Protein AF-A0A1B6K1M3-F1 (afdb_monomer)

Radius of gyration: 23.07 Å; Cα contacts (8 Å, |Δi|>4): 160; chains: 1; bounding box: 42×31×94 Å

Nearest PDB structures (foldseek):
  9had-assembly1_A  TM=2.754E-01  e=2.587E+00  Dermatophagoides farinae

Structure (mmCIF, N/CA/C/O backbone):
data_AF-A0A1B6K1M3-F1
#
_entry.id   AF-A0A1B6K1M3-F1
#
loop_
_atom_site.group_PDB
_atom_site.id
_atom_site.type_symbol
_atom_site.label_atom_id
_atom_site.label_alt_id
_atom_site.label_comp_id
_atom_site.label_asym_id
_atom_site.label_entity_id
_atom_site.label_seq_id
_atom_site.pdbx_PDB_ins_code
_atom_site.Cartn_x
_atom_site.Cartn_y
_atom_site.Cartn_z
_atom_site.occupancy
_atom_site.B_iso_or_equiv
_atom_site.auth_seq_id
_atom_site.auth_comp_id
_atom_site.auth_asym_id
_atom_site.auth_atom_id
_atom_site.pdbx_PDB_model_num
ATOM 1 N N . ASP A 1 1 ? 0.162 -11.089 -71.865 1.00 43.72 1 ASP A N 1
ATOM 2 C CA . ASP A 1 1 ? 1.493 -11.119 -71.232 1.00 43.72 1 ASP A CA 1
ATOM 3 C C . ASP A 1 1 ? 1.581 -10.020 -70.197 1.00 43.72 1 ASP A C 1
ATOM 5 O O . ASP A 1 1 ? 2.018 -8.912 -70.466 1.00 43.72 1 ASP A O 1
ATOM 9 N N . GLU A 1 2 ? 1.024 -10.328 -69.032 1.00 49.88 2 GLU A N 1
ATOM 10 C CA . GLU A 1 2 ? 0.742 -9.416 -67.928 1.00 49.88 2 GLU A CA 1
ATOM 11 C C . GLU A 1 2 ? 1.492 -9.951 -66.705 1.00 49.88 2 GLU A C 1
ATOM 13 O O . GLU A 1 2 ? 0.966 -10.761 -65.956 1.00 49.88 2 GLU A O 1
ATOM 18 N N . PHE A 1 3 ? 2.774 -9.602 -66.584 1.00 52.62 3 PHE A N 1
ATOM 19 C CA . PHE A 1 3 ? 3.608 -9.848 -65.397 1.00 52.62 3 PHE A CA 1
ATOM 20 C C . PHE A 1 3 ? 4.807 -8.883 -65.445 1.00 52.62 3 PHE A C 1
ATOM 22 O O . PHE A 1 3 ? 5.943 -9.281 -65.690 1.00 52.62 3 PHE A O 1
ATOM 29 N N . GLY A 1 4 ? 4.527 -7.580 -65.320 1.00 56.00 4 GLY A N 1
ATOM 30 C CA . GLY A 1 4 ? 5.507 -6.515 -65.580 1.00 56.00 4 GLY A CA 1
ATOM 31 C C . GLY A 1 4 ? 5.665 -5.429 -64.514 1.00 56.00 4 GLY A C 1
ATOM 32 O O . GLY A 1 4 ? 6.568 -4.618 -64.660 1.00 56.00 4 GLY A O 1
ATOM 33 N N . GLU A 1 5 ? 4.864 -5.399 -63.444 1.00 53.44 5 GLU A N 1
ATOM 34 C CA . GLU A 1 5 ? 4.965 -4.377 -62.384 1.00 53.44 5 GLU A CA 1
ATOM 35 C C . GLU A 1 5 ? 4.565 -4.970 -61.020 1.00 53.44 5 GLU A C 1
ATOM 37 O O . GLU A 1 5 ? 3.409 -4.913 -60.618 1.00 53.44 5 GLU A O 1
ATOM 42 N N . PHE A 1 6 ? 5.506 -5.592 -60.300 1.00 50.41 6 PHE A N 1
ATOM 43 C CA . PHE A 1 6 ? 5.259 -6.083 -58.927 1.00 50.41 6 PHE A CA 1
ATOM 44 C C . PHE A 1 6 ? 6.351 -5.690 -57.910 1.00 50.41 6 PHE A C 1
ATOM 46 O O . PHE A 1 6 ? 6.257 -6.029 -56.737 1.00 50.41 6 PHE A O 1
ATOM 53 N N . PHE A 1 7 ? 7.369 -4.917 -58.307 1.00 46.06 7 PHE A N 1
ATOM 54 C CA . PHE A 1 7 ? 8.430 -4.454 -57.393 1.00 46.06 7 PHE A CA 1
ATOM 55 C C . PHE A 1 7 ? 8.579 -2.929 -57.376 1.00 46.06 7 PHE A C 1
ATOM 57 O O . PHE A 1 7 ? 9.681 -2.398 -57.469 1.00 46.06 7 PHE A O 1
ATOM 64 N N . GLY A 1 8 ? 7.455 -2.226 -57.249 1.00 51.03 8 GLY A N 1
ATOM 65 C CA . GLY A 1 8 ? 7.406 -0.771 -57.101 1.00 51.03 8 GLY A CA 1
ATOM 66 C C . GLY A 1 8 ? 6.546 -0.334 -55.919 1.00 51.03 8 GLY A C 1
ATOM 67 O O . GLY A 1 8 ? 5.708 0.541 -56.082 1.00 51.03 8 GLY A O 1
ATOM 68 N N . ALA A 1 9 ? 6.691 -0.966 -54.751 1.00 44.47 9 ALA A N 1
ATOM 69 C CA . ALA A 1 9 ? 6.146 -0.415 -53.513 1.00 44.47 9 ALA A CA 1
ATOM 70 C C . ALA A 1 9 ? 7.250 0.395 -52.826 1.00 44.47 9 ALA A C 1
ATOM 72 O O . ALA A 1 9 ? 8.249 -0.165 -52.370 1.00 44.47 9 ALA A O 1
ATOM 73 N N . GLU A 1 10 ? 7.083 1.716 -52.804 1.00 48.00 10 GLU A N 1
ATOM 74 C CA . GLU A 1 10 ? 7.902 2.631 -52.015 1.00 48.00 10 GLU A CA 1
ATOM 75 C C . GLU A 1 10 ? 7.916 2.163 -50.554 1.00 48.00 10 GLU A C 1
ATOM 77 O O . GLU A 1 10 ? 6.872 1.907 -49.950 1.00 48.00 10 GLU A O 1
ATOM 82 N N . LEU A 1 11 ? 9.120 2.018 -49.995 1.00 47.91 11 LEU A N 1
ATOM 83 C CA . LEU A 1 11 ? 9.314 1.797 -48.566 1.00 47.91 11 LEU A CA 1
ATOM 84 C C . LEU A 1 11 ? 8.568 2.909 -47.816 1.00 47.91 11 LEU A C 1
ATOM 86 O O . LEU A 1 11 ? 8.817 4.080 -48.118 1.00 47.91 11 LEU A O 1
ATOM 90 N N . PRO A 1 12 ? 7.677 2.594 -46.855 1.00 41.88 12 PRO A N 1
ATOM 91 C CA . PRO A 1 12 ? 7.064 3.633 -46.052 1.00 41.88 12 PRO A CA 1
ATOM 92 C C . PRO A 1 12 ? 8.187 4.398 -45.363 1.00 41.88 12 PRO A C 1
ATOM 94 O O . PRO A 1 12 ? 9.010 3.827 -44.642 1.00 41.88 12 PRO A O 1
ATOM 97 N N . ASN A 1 13 ? 8.240 5.686 -45.686 1.00 40.50 13 ASN A N 1
ATOM 98 C CA . ASN A 1 13 ? 9.215 6.627 -45.189 1.00 40.50 13 ASN A CA 1
ATOM 99 C C . ASN A 1 13 ? 9.265 6.498 -43.664 1.00 40.50 13 ASN A C 1
ATOM 101 O O . ASN A 1 13 ? 8.239 6.582 -42.987 1.00 40.50 13 ASN A O 1
ATOM 105 N N . SER A 1 14 ? 10.466 6.243 -43.151 1.00 48.25 14 SER A N 1
ATOM 106 C CA . SER A 1 14 ? 10.787 6.200 -41.731 1.00 48.25 14 SER A CA 1
ATOM 107 C C . SER A 1 14 ? 10.665 7.609 -41.149 1.00 48.25 14 SER A C 1
ATOM 109 O O . SER A 1 14 ? 11.657 8.235 -40.777 1.00 48.25 14 SER A O 1
ATOM 111 N N . GLU A 1 15 ? 9.446 8.119 -41.042 1.00 38.25 15 GLU A N 1
ATOM 112 C CA . GLU A 1 15 ? 9.145 9.190 -40.111 1.00 38.25 15 GLU A CA 1
ATOM 113 C C . GLU A 1 15 ? 8.975 8.539 -38.740 1.00 38.25 15 GLU A C 1
ATOM 115 O O . GLU A 1 15 ? 7.880 8.190 -38.303 1.00 38.25 15 GLU A O 1
ATOM 120 N N . ASN A 1 16 ? 10.113 8.370 -38.058 1.00 45.78 16 ASN A N 1
ATOM 121 C CA . ASN A 1 16 ? 10.172 8.372 -36.602 1.00 45.78 16 ASN A CA 1
ATOM 122 C C . ASN A 1 16 ? 9.594 9.710 -36.121 1.00 45.78 16 ASN A C 1
ATOM 124 O O . ASN A 1 16 ? 10.323 10.628 -35.750 1.00 45.78 16 ASN A O 1
ATOM 128 N N . GLN A 1 17 ? 8.272 9.842 -36.144 1.00 37.91 17 GLN A N 1
ATOM 129 C CA . GLN A 1 17 ? 7.616 10.704 -35.189 1.00 37.91 17 GLN A CA 1
ATOM 130 C C . GLN A 1 17 ? 7.754 9.977 -33.854 1.00 37.91 17 GLN A C 1
ATOM 132 O O . GLN A 1 17 ? 7.211 8.874 -33.725 1.00 37.91 17 GLN A O 1
ATOM 137 N N . PRO A 1 18 ? 8.477 10.533 -32.861 1.00 38.16 18 PRO A N 1
ATOM 138 C CA . PRO A 1 18 ? 8.271 10.078 -31.504 1.00 38.16 18 PRO A CA 1
ATOM 139 C C . PRO A 1 18 ? 6.776 10.249 -31.273 1.00 38.16 18 PRO A C 1
ATOM 141 O O . PRO A 1 18 ? 6.245 11.365 -31.343 1.00 38.16 18 PRO A O 1
ATOM 144 N N . ARG A 1 19 ? 6.073 9.125 -31.096 1.00 40.56 19 ARG A N 1
ATOM 145 C CA . ARG A 1 19 ? 4.738 9.164 -30.517 1.00 40.56 19 ARG A CA 1
ATOM 146 C C . ARG A 1 19 ? 4.901 10.071 -29.307 1.00 40.56 19 ARG A C 1
ATOM 148 O O . ARG A 1 19 ? 5.828 9.879 -28.524 1.00 40.56 19 ARG A O 1
ATOM 155 N N . LYS A 1 20 ? 4.087 11.123 -29.215 1.00 38.44 20 LYS A N 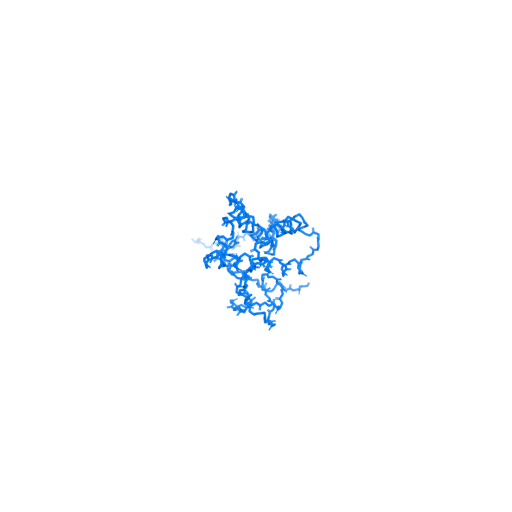1
ATOM 156 C CA . LYS A 1 20 ? 3.920 11.830 -27.951 1.00 38.44 20 LYS A CA 1
ATOM 157 C C . LYS A 1 20 ? 3.330 10.794 -27.010 1.00 38.44 20 LYS A C 1
ATOM 159 O O . LYS A 1 20 ? 2.109 10.677 -26.910 1.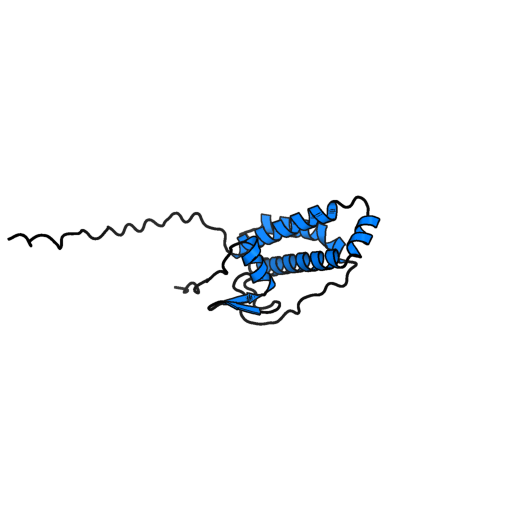00 38.44 20 LYS A O 1
ATOM 164 N N . ASP A 1 21 ? 4.208 9.989 -26.422 1.00 42.09 21 ASP A N 1
ATOM 165 C CA . ASP A 1 21 ? 3.924 9.186 -25.264 1.00 42.09 21 ASP A CA 1
ATOM 166 C C . ASP A 1 21 ? 3.360 10.203 -24.294 1.00 42.09 21 ASP A C 1
ATOM 168 O O . ASP A 1 21 ? 4.022 11.149 -23.870 1.00 42.09 21 ASP A O 1
ATOM 172 N N . THR A 1 22 ? 2.054 10.117 -24.090 1.00 42.78 22 THR A N 1
ATOM 173 C CA . THR A 1 22 ? 1.429 10.792 -22.970 1.00 42.78 22 THR A CA 1
ATOM 174 C C . THR A 1 22 ? 2.119 10.131 -21.792 1.00 42.78 22 THR A C 1
ATOM 176 O O . THR A 1 22 ? 1.825 8.963 -21.554 1.00 42.78 22 THR A O 1
ATOM 179 N N . GLU A 1 23 ? 3.154 10.781 -21.240 1.00 51.44 23 GLU A N 1
ATOM 180 C CA . GLU A 1 23 ? 4.114 10.191 -20.302 1.00 51.44 23 GLU A CA 1
ATOM 181 C C . GLU A 1 23 ? 3.323 9.489 -19.207 1.00 51.44 23 GLU A C 1
ATOM 183 O O . GLU A 1 23 ? 2.769 10.126 -18.310 1.00 51.44 23 GLU A O 1
ATOM 188 N N . GLN A 1 24 ? 3.159 8.172 -19.342 1.00 56.16 24 GLN A N 1
ATOM 189 C CA . GLN A 1 24 ? 2.412 7.434 -18.348 1.00 56.16 24 GLN A CA 1
ATOM 190 C C . GLN A 1 24 ? 3.249 7.498 -17.075 1.00 56.16 24 GLN A C 1
ATOM 192 O O . GLN A 1 24 ? 4.456 7.235 -17.138 1.00 56.16 24 GLN A O 1
ATOM 197 N N . PRO A 1 25 ? 2.643 7.855 -15.932 1.00 70.19 25 PRO A N 1
ATOM 198 C CA . PRO A 1 25 ? 3.369 7.895 -14.677 1.00 70.19 25 PRO A CA 1
ATOM 199 C C . PRO A 1 25 ? 4.036 6.540 -14.440 1.00 70.19 25 PRO A C 1
ATOM 201 O O . PRO A 1 25 ? 3.474 5.488 -14.771 1.00 70.19 25 PRO A O 1
ATOM 204 N N . SER A 1 26 ? 5.252 6.569 -13.888 1.00 87.38 26 SER A N 1
ATOM 205 C CA . SER A 1 26 ? 6.017 5.352 -13.624 1.00 87.38 26 SER A CA 1
ATOM 206 C C . SER A 1 26 ? 5.186 4.359 -12.805 1.00 87.38 26 SER A C 1
ATOM 208 O O . SER A 1 26 ? 4.294 4.738 -12.040 1.00 87.38 26 SER A O 1
ATOM 210 N N . ILE A 1 27 ? 5.493 3.066 -12.936 1.00 91.38 27 ILE A N 1
ATOM 211 C CA . ILE A 1 27 ? 4.825 2.001 -12.169 1.00 91.38 27 ILE A CA 1
ATOM 212 C C . ILE A 1 27 ? 4.796 2.344 -10.673 1.00 91.38 27 ILE A C 1
ATOM 214 O O . ILE A 1 27 ? 3.776 2.147 -10.016 1.00 91.38 27 ILE A O 1
ATOM 218 N N . GLN A 1 28 ? 5.893 2.896 -10.153 1.00 92.94 28 GLN A N 1
ATOM 219 C CA . GLN A 1 28 ? 6.029 3.306 -8.760 1.00 92.94 28 GLN A CA 1
ATOM 220 C C . GLN A 1 28 ? 5.047 4.425 -8.384 1.00 92.94 28 GLN A C 1
ATOM 222 O O . GLN A 1 28 ? 4.364 4.300 -7.370 1.00 92.94 28 GLN A O 1
ATOM 227 N N . ILE A 1 29 ? 4.924 5.474 -9.207 1.00 92.81 29 ILE A N 1
ATOM 228 C CA . ILE A 1 29 ? 3.992 6.588 -8.956 1.00 92.81 29 ILE A CA 1
ATOM 229 C C . ILE A 1 29 ? 2.547 6.079 -8.947 1.00 92.81 29 ILE A C 1
ATOM 231 O O . ILE A 1 29 ? 1.809 6.340 -7.999 1.00 92.81 29 ILE A O 1
ATOM 235 N N . ARG A 1 30 ? 2.171 5.258 -9.933 1.00 94.81 30 ARG A N 1
ATOM 236 C CA . ARG A 1 30 ? 0.832 4.647 -9.999 1.00 94.81 30 ARG A CA 1
ATOM 237 C C . ARG A 1 30 ? 0.528 3.776 -8.778 1.00 94.81 30 ARG A C 1
ATOM 239 O O . ARG A 1 30 ? -0.586 3.782 -8.262 1.00 94.81 30 ARG A O 1
ATOM 246 N N . CYS A 1 31 ? 1.520 3.026 -8.298 1.00 96.25 31 CYS A N 1
ATOM 247 C CA . CYS A 1 31 ? 1.375 2.229 -7.081 1.00 96.25 31 CYS A CA 1
ATOM 248 C C . CYS A 1 31 ? 1.216 3.105 -5.833 1.00 96.25 31 CYS A C 1
ATOM 250 O O . CYS A 1 31 ? 0.423 2.757 -4.962 1.00 96.25 31 CYS A O 1
ATOM 252 N N . LEU A 1 32 ? 1.918 4.238 -5.740 1.00 95.88 32 LEU A N 1
ATOM 253 C CA . LEU A 1 32 ? 1.735 5.176 -4.629 1.00 95.88 32 LEU A CA 1
ATOM 254 C C . LEU A 1 32 ? 0.343 5.799 -4.618 1.00 95.88 32 LEU A C 1
ATOM 256 O O . LEU A 1 32 ? -0.273 5.888 -3.558 1.00 95.88 32 LEU A O 1
ATOM 260 N N . GLU A 1 33 ? -0.175 6.186 -5.780 1.00 96.06 33 GLU A N 1
ATOM 261 C CA . GLU A 1 33 ? -1.548 6.684 -5.909 1.00 96.06 33 GLU A CA 1
ATOM 262 C C . GLU A 1 33 ? -2.567 5.618 -5.479 1.00 96.06 33 GLU A C 1
ATOM 264 O O . GLU A 1 33 ? -3.514 5.915 -4.746 1.00 96.06 33 GLU A O 1
ATOM 269 N N . ALA A 1 34 ? -2.345 4.355 -5.857 1.00 97.69 34 ALA A N 1
ATOM 270 C CA . ALA A 1 34 ? -3.162 3.233 -5.402 1.00 97.69 34 ALA A CA 1
ATOM 271 C C . ALA A 1 34 ? -3.095 3.040 -3.874 1.00 97.69 34 ALA A C 1
ATOM 273 O O . ALA A 1 34 ? -4.142 2.916 -3.233 1.00 97.69 34 ALA A O 1
ATOM 274 N N . CYS A 1 35 ? -1.896 3.075 -3.276 1.00 98.19 35 CYS A N 1
ATOM 275 C CA . CYS A 1 35 ? -1.721 3.039 -1.820 1.00 98.19 35 CYS A CA 1
ATOM 276 C C . CYS A 1 35 ? -2.503 4.168 -1.140 1.00 98.19 35 CYS A C 1
ATOM 278 O O . CYS A 1 35 ? -3.276 3.917 -0.216 1.00 98.19 35 CYS A O 1
ATOM 280 N N . LEU A 1 36 ? -2.346 5.401 -1.623 1.00 98.12 36 LEU A N 1
ATOM 281 C CA . LEU A 1 36 ? -3.022 6.575 -1.080 1.00 98.12 36 LEU A CA 1
ATOM 282 C C . LEU A 1 36 ? -4.548 6.424 -1.120 1.00 98.12 36 LEU A C 1
ATOM 284 O O . LEU A 1 36 ? -5.219 6.702 -0.127 1.00 98.12 36 LEU A O 1
ATOM 288 N N . ASN A 1 37 ? -5.101 5.944 -2.234 1.00 98.12 37 ASN A N 1
ATOM 289 C CA . ASN A 1 37 ? -6.540 5.725 -2.378 1.00 98.12 37 ASN A CA 1
ATOM 290 C C . ASN A 1 37 ? -7.070 4.662 -1.407 1.00 98.12 37 ASN A C 1
ATOM 292 O O . ASN A 1 37 ? -8.115 4.865 -0.783 1.00 98.12 37 ASN A O 1
ATOM 296 N N . LEU A 1 38 ? -6.346 3.552 -1.235 1.00 98.12 38 LEU A N 1
ATOM 297 C CA . LEU A 1 38 ? -6.715 2.505 -0.278 1.00 98.12 38 LEU A CA 1
ATOM 298 C C . LEU A 1 38 ? -6.671 3.012 1.167 1.00 98.12 38 LEU A C 1
ATOM 300 O O . LEU A 1 38 ? -7.604 2.754 1.929 1.00 98.12 38 LEU A O 1
ATOM 304 N N . LEU A 1 39 ? -5.629 3.763 1.533 1.00 98.12 39 LEU A N 1
ATOM 305 C CA . LEU A 1 39 ? -5.488 4.333 2.874 1.00 98.12 39 LEU A CA 1
ATOM 306 C C . LEU A 1 39 ? -6.572 5.384 3.152 1.00 98.12 39 LEU A C 1
ATOM 308 O O . LEU A 1 39 ? -7.209 5.332 4.202 1.00 98.12 39 LEU A O 1
ATOM 312 N N . LYS A 1 40 ? -6.874 6.272 2.195 1.00 97.81 40 LYS A N 1
ATOM 313 C CA . LYS A 1 40 ? -7.997 7.223 2.302 1.00 97.81 40 LYS A CA 1
ATOM 314 C C . LYS A 1 40 ? -9.331 6.507 2.497 1.00 97.81 40 LYS A C 1
ATOM 316 O O . LYS A 1 40 ? -10.123 6.905 3.349 1.00 97.81 40 LYS A O 1
ATOM 321 N N . ALA A 1 41 ? -9.580 5.443 1.733 1.00 96.56 41 ALA A N 1
ATOM 322 C CA . ALA A 1 41 ? -10.792 4.643 1.875 1.00 96.56 41 ALA A CA 1
ATOM 323 C C . ALA A 1 41 ? -10.859 3.938 3.241 1.00 96.56 41 ALA A C 1
ATOM 325 O O . ALA A 1 41 ? -11.935 3.862 3.833 1.00 96.56 41 ALA A O 1
ATOM 326 N N . GLY A 1 42 ? -9.724 3.453 3.752 1.00 94.69 42 GLY A N 1
ATOM 327 C CA . GLY A 1 42 ? -9.612 2.885 5.095 1.00 94.69 42 GLY A CA 1
ATOM 328 C C . GLY A 1 42 ? -9.927 3.903 6.183 1.00 94.69 42 GLY A C 1
ATOM 329 O O . GLY A 1 42 ? -10.791 3.650 7.022 1.00 94.69 42 GLY A O 1
ATOM 330 N N . LEU A 1 43 ? -9.314 5.084 6.113 1.00 94.81 43 LEU A N 1
ATOM 331 C CA . LEU A 1 43 ? -9.566 6.174 7.052 1.00 94.81 43 LEU A CA 1
ATOM 332 C C . LEU A 1 43 ? -11.038 6.587 7.031 1.00 94.81 43 LEU A C 1
ATOM 334 O O . LEU A 1 43 ? -11.677 6.622 8.074 1.00 94.81 43 LEU A O 1
ATOM 338 N N . ALA A 1 44 ? -11.615 6.797 5.847 1.00 94.06 44 ALA A N 1
ATOM 339 C CA . ALA A 1 44 ? -13.020 7.168 5.715 1.00 94.06 44 ALA A CA 1
ATOM 340 C C . ALA A 1 44 ? -13.978 6.129 6.321 1.00 94.06 44 ALA A C 1
ATOM 342 O O . ALA A 1 44 ? -15.040 6.507 6.809 1.00 94.06 44 ALA A O 1
ATOM 343 N N . LYS A 1 45 ? -13.631 4.834 6.300 1.00 90.12 45 LYS A N 1
ATOM 344 C CA . LYS A 1 45 ? -14.423 3.774 6.945 1.00 90.12 45 LYS A CA 1
ATOM 345 C C . LYS A 1 45 ? -14.270 3.779 8.465 1.00 90.12 45 LYS A C 1
ATOM 347 O O . LYS A 1 45 ? -15.265 3.626 9.162 1.00 90.12 45 LYS A O 1
ATOM 352 N N . LEU A 1 46 ? -13.053 3.962 8.975 1.00 87.62 46 LEU A N 1
ATOM 353 C CA . LEU A 1 46 ? -12.772 3.946 10.416 1.00 87.62 46 LEU A CA 1
ATOM 354 C C . LEU A 1 46 ? -13.272 5.218 11.115 1.00 87.62 46 LEU A C 1
ATOM 356 O O . LEU A 1 46 ? -13.808 5.156 12.218 1.00 87.62 46 LEU A O 1
ATOM 360 N N . SER A 1 47 ? -13.180 6.368 10.447 1.00 87.00 47 SER A N 1
ATOM 361 C CA . SER A 1 47 ? -13.638 7.663 10.961 1.00 87.00 47 SER A CA 1
ATOM 362 C C . SER A 1 47 ? -15.160 7.842 10.952 1.00 87.00 47 SER A C 1
ATOM 364 O O . SER A 1 47 ? -15.647 8.847 11.459 1.00 87.00 47 SER A O 1
ATOM 366 N N . GLN A 1 48 ? -15.928 6.900 10.394 1.00 83.88 48 GLN A N 1
ATOM 367 C CA . GLN A 1 48 ? -17.396 6.915 10.474 1.00 83.88 48 GLN A CA 1
ATOM 368 C C . GLN A 1 48 ? -17.931 6.488 11.848 1.00 83.88 48 GLN A C 1
ATOM 370 O O . GLN A 1 48 ? -19.133 6.599 12.089 1.00 83.88 48 GLN A O 1
ATOM 375 N N . ALA A 1 49 ? -17.073 6.001 12.747 1.00 77.69 49 ALA A N 1
ATOM 376 C CA . ALA A 1 49 ? -17.483 5.634 14.092 1.00 77.69 49 ALA A CA 1
ATOM 377 C C . ALA A 1 49 ? -17.945 6.863 14.895 1.00 77.69 49 ALA A C 1
ATOM 379 O O . ALA A 1 49 ? -17.270 7.888 14.959 1.00 77.69 49 ALA A O 1
ATOM 380 N N . SER A 1 50 ? -19.104 6.739 15.539 1.00 64.00 50 SER A N 1
ATOM 381 C CA . SER A 1 50 ? -19.769 7.838 16.248 1.00 64.00 50 SER A CA 1
ATOM 382 C C . SER A 1 50 ? -19.105 8.211 17.582 1.00 64.00 50 SER A C 1
ATOM 384 O O . SER A 1 50 ? -19.334 9.309 18.087 1.00 64.00 50 SER A O 1
ATOM 386 N N . SER A 1 51 ? -18.336 7.296 18.189 1.00 79.88 51 SER A N 1
ATOM 387 C CA . SER A 1 51 ? -17.663 7.488 19.482 1.00 79.88 51 SER A CA 1
ATOM 388 C C . SER A 1 51 ? -16.455 6.557 19.662 1.00 79.88 51 SER A C 1
ATOM 390 O O . SER A 1 51 ? -16.327 5.542 18.976 1.00 79.88 51 SER A O 1
ATOM 392 N N . GLN A 1 52 ? -15.585 6.880 20.626 1.00 79.88 52 GLN A N 1
ATOM 393 C CA . GLN A 1 52 ? -14.379 6.102 20.947 1.00 79.88 52 GLN A CA 1
ATOM 394 C C . GLN A 1 52 ? -14.686 4.678 21.448 1.00 79.88 52 GLN A C 1
ATOM 396 O O . GLN A 1 52 ? -13.924 3.745 21.186 1.00 79.88 52 GLN A O 1
ATOM 401 N N . ASP A 1 53 ? -15.816 4.491 22.131 1.00 81.75 53 ASP A N 1
ATOM 402 C CA . ASP A 1 53 ? -16.247 3.174 22.615 1.00 81.75 53 ASP A CA 1
ATOM 403 C C . ASP A 1 53 ? -16.598 2.250 21.442 1.00 81.75 53 ASP A C 1
ATOM 405 O O . ASP A 1 53 ? -16.185 1.093 21.414 1.00 81.75 5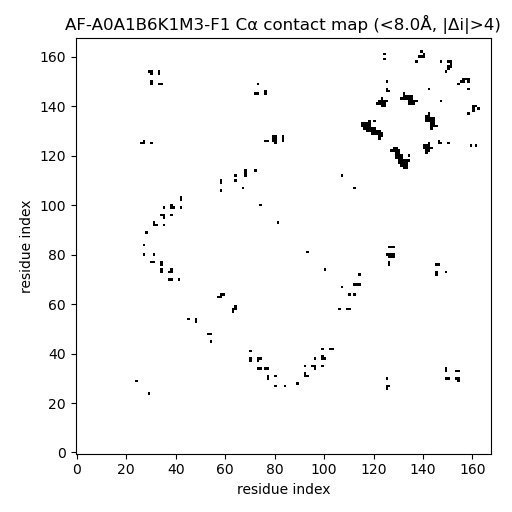3 ASP A O 1
ATOM 409 N N . VAL A 1 54 ? -17.274 2.792 20.421 1.00 84.12 54 VAL A N 1
ATOM 410 C CA . VAL A 1 54 ? -17.603 2.062 19.188 1.00 84.12 54 VAL A CA 1
ATOM 411 C C . VAL A 1 54 ? -16.336 1.704 18.414 1.00 84.12 54 VAL A C 1
ATOM 413 O O . VAL A 1 54 ? -16.232 0.597 17.896 1.00 84.12 54 VAL A O 1
ATOM 416 N N . VAL A 1 55 ? -15.345 2.602 18.364 1.00 84.50 55 VAL A N 1
ATOM 417 C CA . VAL A 1 55 ? -14.035 2.288 17.767 1.00 84.50 55 VAL A CA 1
ATOM 418 C C . VAL A 1 55 ? -13.399 1.102 18.488 1.00 84.50 55 VAL A C 1
ATOM 420 O O . VAL A 1 55 ? -12.965 0.160 17.837 1.00 84.50 55 VAL A O 1
ATOM 423 N N . SER A 1 56 ? -13.394 1.110 19.820 1.00 84.31 56 SER A N 1
ATOM 424 C CA . SER A 1 56 ? -12.790 0.040 20.623 1.00 84.31 56 SER A CA 1
ATOM 425 C C . SER A 1 56 ? -13.488 -1.307 20.407 1.00 84.31 56 SER A C 1
ATOM 427 O O . SER A 1 56 ? -12.823 -2.334 20.296 1.00 84.31 56 SER A O 1
ATOM 429 N N . GLU A 1 57 ? -14.817 -1.304 20.283 1.00 86.75 57 GLU A N 1
ATOM 430 C CA . GLU A 1 57 ? -15.596 -2.499 19.944 1.00 86.75 57 GLU A CA 1
ATOM 431 C C . GLU A 1 57 ? -15.254 -3.026 18.543 1.00 86.75 57 GLU A C 1
ATOM 433 O O . GLU A 1 57 ? -15.001 -4.221 18.383 1.00 86.75 57 GLU A O 1
ATOM 438 N N . ILE A 1 58 ? -15.170 -2.139 17.543 1.00 86.00 58 ILE A N 1
ATOM 439 C CA . ILE A 1 58 ? -14.775 -2.499 16.173 1.00 86.00 58 ILE A CA 1
ATOM 440 C C . ILE A 1 58 ? -13.378 -3.120 16.167 1.00 86.00 58 ILE A C 1
ATOM 442 O O . ILE A 1 58 ? -13.184 -4.154 15.537 1.00 86.00 58 ILE A O 1
ATOM 446 N N . LEU A 1 59 ? -12.418 -2.533 16.886 1.00 85.88 59 LEU A N 1
ATOM 447 C CA . LEU A 1 59 ? -11.047 -3.049 16.988 1.00 85.88 59 LEU A CA 1
ATOM 448 C C . LEU A 1 59 ? -10.967 -4.401 17.721 1.00 85.88 59 LEU A C 1
ATOM 450 O O . LEU A 1 59 ? -9.994 -5.137 17.563 1.00 85.88 59 LEU A O 1
ATOM 454 N N . GLY A 1 60 ? -11.998 -4.775 18.481 1.00 85.00 60 GLY A N 1
ATOM 455 C CA . GLY A 1 60 ? -12.137 -6.118 19.041 1.00 85.00 60 GLY A CA 1
ATOM 456 C C . GLY A 1 60 ? -12.547 -7.184 18.015 1.00 85.00 60 GLY A C 1
ATOM 457 O O . GLY A 1 60 ? -12.354 -8.375 18.269 1.00 85.00 60 GLY A O 1
ATOM 458 N N . ASP A 1 61 ? -13.096 -6.798 16.856 1.00 88.94 61 ASP A N 1
ATOM 459 C CA . ASP A 1 61 ? -13.537 -7.738 15.822 1.00 88.94 61 ASP A CA 1
ATOM 460 C C . ASP A 1 61 ? -12.336 -8.265 15.002 1.00 88.94 61 ASP A C 1
ATOM 462 O O . ASP A 1 61 ? -11.586 -7.483 14.405 1.00 88.94 61 ASP A O 1
ATOM 466 N N . PRO A 1 62 ? -12.150 -9.595 14.881 1.00 88.69 62 PRO A N 1
ATOM 467 C CA . PRO A 1 62 ? -11.065 -10.174 14.084 1.00 88.69 62 PRO A CA 1
ATOM 468 C C . PRO A 1 62 ? -11.049 -9.719 12.617 1.00 88.69 62 PRO A C 1
ATOM 470 O O . PRO A 1 62 ? -9.989 -9.638 12.000 1.00 88.69 62 PRO A O 1
ATOM 473 N N . ARG A 1 63 ? -12.210 -9.412 12.031 1.00 89.69 63 ARG A N 1
ATOM 474 C CA . ARG A 1 63 ? -12.331 -8.908 10.656 1.00 89.69 63 ARG A CA 1
ATOM 475 C C . ARG A 1 63 ? -11.785 -7.492 10.540 1.00 89.69 63 ARG A C 1
ATOM 477 O O . ARG A 1 63 ? -11.158 -7.182 9.530 1.00 89.69 63 ARG A O 1
ATOM 484 N N . ALA A 1 64 ? -12.014 -6.654 11.550 1.00 89.38 64 ALA A N 1
ATOM 485 C CA . ALA A 1 64 ? -11.448 -5.312 11.592 1.00 89.38 64 ALA A CA 1
ATOM 486 C C . ALA A 1 64 ? -9.926 -5.3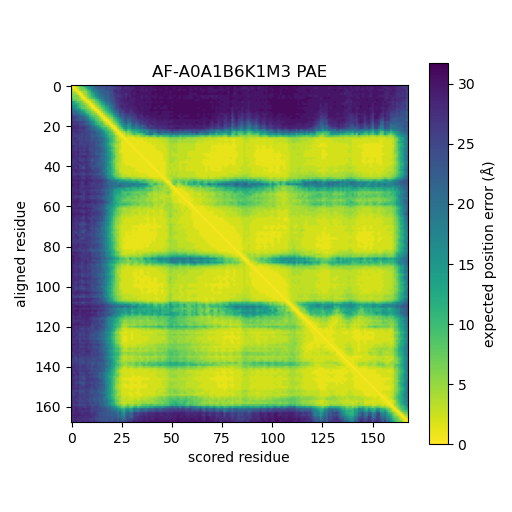76 11.746 1.00 89.38 64 ALA A C 1
ATOM 488 O O . ALA A 1 64 ? -9.222 -4.701 11.002 1.00 89.38 64 ALA A O 1
ATOM 489 N N . ASN A 1 65 ? -9.417 -6.259 12.609 1.00 88.75 65 ASN A N 1
ATOM 490 C CA . ASN A 1 65 ? -7.975 -6.466 12.761 1.00 88.75 65 ASN A CA 1
ATOM 491 C C . ASN A 1 65 ? -7.319 -6.968 11.466 1.00 88.75 65 ASN A C 1
ATOM 493 O O . ASN A 1 65 ? -6.341 -6.377 11.019 1.00 88.75 65 ASN A O 1
ATOM 497 N N . ASN A 1 66 ? -7.922 -7.940 10.774 1.00 90.31 66 ASN A N 1
ATOM 498 C CA . ASN A 1 66 ? -7.447 -8.375 9.453 1.00 90.31 66 ASN A CA 1
ATOM 499 C C . ASN A 1 66 ? -7.457 -7.234 8.419 1.00 90.31 66 ASN A C 1
ATOM 501 O O . ASN A 1 66 ? -6.588 -7.157 7.549 1.00 90.31 66 ASN A O 1
ATOM 505 N N . TYR A 1 67 ? -8.459 -6.352 8.479 1.00 91.81 67 TYR A N 1
ATOM 506 C CA . TYR A 1 67 ? -8.526 -5.184 7.605 1.00 91.81 67 TYR A CA 1
ATOM 507 C C . TYR A 1 67 ? -7.421 -4.169 7.921 1.00 91.81 67 TYR A C 1
ATOM 509 O O . TYR A 1 67 ? -6.797 -3.648 6.995 1.00 91.81 67 TYR A O 1
ATOM 517 N N . LEU A 1 68 ? -7.138 -3.927 9.204 1.00 92.25 68 LEU A N 1
ATOM 518 C CA . LEU A 1 68 ? -6.008 -3.106 9.633 1.00 92.25 68 LEU A CA 1
ATOM 519 C C . LEU A 1 68 ? -4.684 -3.713 9.174 1.00 92.25 68 LEU A C 1
ATOM 521 O O . LEU A 1 68 ? -3.891 -3.002 8.568 1.00 92.25 68 LEU A O 1
ATOM 525 N N . ASP A 1 69 ? -4.478 -5.019 9.339 1.00 91.81 69 ASP A N 1
ATOM 526 C CA . ASP A 1 69 ? -3.275 -5.699 8.844 1.00 91.81 69 ASP A CA 1
ATOM 527 C C . ASP A 1 69 ? -3.079 -5.466 7.337 1.00 91.81 69 ASP A C 1
ATOM 529 O O . ASP A 1 69 ? -1.980 -5.135 6.891 1.00 91.81 69 ASP A O 1
ATOM 533 N N . CYS A 1 70 ? -4.158 -5.520 6.546 1.00 93.06 70 CYS A N 1
ATOM 534 C CA . CYS A 1 70 ? -4.099 -5.181 5.123 1.00 93.06 70 CYS A CA 1
ATOM 535 C C . CYS A 1 70 ? -3.690 -3.716 4.883 1.00 93.06 70 CYS A C 1
ATOM 537 O O . CYS A 1 70 ? -2.851 -3.453 4.021 1.00 93.06 70 CYS A O 1
ATOM 539 N N . LEU A 1 71 ? -4.262 -2.757 5.621 1.00 95.06 71 LEU A N 1
ATOM 540 C CA . LEU A 1 71 ? -3.908 -1.335 5.495 1.00 95.06 71 LEU A CA 1
ATOM 541 C C . LEU A 1 71 ? -2.453 -1.068 5.895 1.00 95.06 71 LEU A C 1
ATOM 543 O O . LEU A 1 71 ? -1.768 -0.284 5.237 1.00 95.06 71 LEU A O 1
ATOM 547 N N . LEU A 1 72 ? -1.965 -1.744 6.932 1.00 94.06 72 LEU A N 1
ATOM 548 C CA . LEU A 1 72 ? -0.576 -1.647 7.356 1.00 94.06 72 LEU A CA 1
ATOM 549 C C . LEU A 1 72 ? 0.370 -2.187 6.280 1.00 94.06 72 LEU A C 1
ATOM 551 O O . LEU A 1 72 ? 1.381 -1.554 5.980 1.00 94.06 72 LEU A O 1
ATOM 555 N N . GLU A 1 73 ? 0.041 -3.318 5.655 1.00 94.56 73 GLU A N 1
ATOM 556 C CA . GLU A 1 73 ? 0.838 -3.844 4.545 1.00 94.56 73 GLU A CA 1
ATOM 557 C C . GLU A 1 73 ? 0.834 -2.897 3.333 1.00 94.56 73 GLU A C 1
ATOM 559 O O . GLU A 1 73 ? 1.881 -2.694 2.714 1.00 94.56 73 GLU A O 1
ATOM 564 N N . VAL A 1 74 ? -0.291 -2.234 3.035 1.00 96.69 74 VAL A N 1
ATOM 565 C CA . VAL A 1 74 ? -0.354 -1.175 2.007 1.00 96.69 74 VAL A CA 1
ATOM 566 C C . VAL A 1 74 ? 0.569 -0.003 2.355 1.00 96.69 74 VAL A C 1
ATOM 568 O O . VAL A 1 74 ? 1.300 0.477 1.482 1.00 96.69 74 VAL A O 1
ATOM 571 N N . HIS A 1 75 ? 0.588 0.436 3.616 1.00 96.62 75 HIS A N 1
ATOM 572 C CA . HIS A 1 75 ? 1.494 1.491 4.067 1.00 96.62 75 HIS A CA 1
ATOM 573 C C . HIS A 1 75 ? 2.968 1.069 3.952 1.00 96.62 75 HIS A C 1
ATOM 575 O O . HIS A 1 75 ? 3.769 1.795 3.363 1.00 96.62 75 HIS A O 1
ATOM 581 N N . LYS A 1 76 ? 3.334 -0.144 4.380 1.00 95.56 76 LYS A N 1
ATOM 582 C CA . LYS A 1 76 ? 4.703 -0.665 4.209 1.00 95.56 76 LYS A CA 1
ATOM 583 C C . LYS A 1 76 ? 5.127 -0.748 2.741 1.00 95.56 76 LYS A C 1
ATOM 585 O O . LYS A 1 76 ? 6.283 -0.482 2.415 1.00 95.56 76 LYS A O 1
ATOM 590 N N . VAL A 1 77 ? 4.213 -1.117 1.835 1.00 96.69 77 VAL A N 1
ATOM 591 C CA . VAL A 1 77 ? 4.488 -1.070 0.388 1.00 96.69 77 VAL A CA 1
ATOM 592 C C . VAL A 1 77 ? 4.801 0.359 -0.049 1.00 96.69 77 VAL A C 1
ATOM 594 O O . VAL A 1 77 ? 5.771 0.550 -0.782 1.00 96.69 77 VAL A O 1
ATOM 597 N N . SER A 1 78 ? 4.032 1.348 0.416 1.00 97.06 78 SER A N 1
ATOM 598 C CA . SER A 1 78 ? 4.288 2.748 0.072 1.00 97.06 78 SER A CA 1
ATOM 599 C C . SER A 1 78 ? 5.634 3.251 0.587 1.00 97.06 78 SER A C 1
ATOM 601 O O . SER A 1 78 ? 6.369 3.850 -0.190 1.00 97.06 78 SER A O 1
ATOM 603 N N . GLU A 1 79 ? 6.017 2.923 1.824 1.00 96.38 79 GLU A N 1
ATOM 604 C CA . GLU A 1 79 ? 7.313 3.315 2.394 1.00 96.38 79 GLU A CA 1
ATOM 605 C C . GLU A 1 79 ? 8.481 2.739 1.587 1.00 96.38 79 GLU A C 1
ATOM 607 O O . GLU A 1 79 ? 9.411 3.468 1.239 1.00 96.38 79 GLU A O 1
ATOM 612 N N . ARG A 1 80 ? 8.398 1.460 1.186 1.00 95.88 80 ARG A N 1
ATOM 613 C CA . ARG A 1 80 ? 9.407 0.852 0.302 1.00 95.88 80 ARG A CA 1
ATOM 614 C C . ARG A 1 80 ? 9.471 1.531 -1.061 1.00 95.88 80 ARG A C 1
ATOM 616 O O . ARG A 1 80 ? 10.547 1.661 -1.623 1.00 95.88 80 ARG A O 1
ATOM 623 N N . ILE A 1 81 ? 8.340 1.935 -1.635 1.00 95.62 81 ILE A N 1
ATOM 624 C CA . ILE A 1 81 ? 8.365 2.658 -2.912 1.00 95.62 81 ILE A CA 1
ATOM 625 C C . ILE A 1 81 ? 9.020 4.035 -2.723 1.00 95.62 81 ILE A C 1
ATOM 627 O O . ILE A 1 81 ? 9.887 4.404 -3.510 1.00 95.62 81 ILE A O 1
ATOM 631 N N . ILE A 1 82 ? 8.648 4.766 -1.668 1.00 94.88 82 ILE A N 1
ATOM 632 C CA . ILE A 1 82 ? 9.175 6.103 -1.355 1.00 94.88 82 ILE A CA 1
ATOM 633 C C . ILE A 1 82 ? 10.691 6.068 -1.148 1.00 94.88 82 ILE A C 1
ATOM 635 O O . ILE A 1 82 ? 11.383 6.952 -1.644 1.00 94.88 82 ILE A O 1
ATOM 639 N N . SER A 1 83 ? 11.226 5.045 -0.474 1.00 93.75 83 SER A N 1
ATOM 640 C CA . SER A 1 83 ? 12.670 4.927 -0.225 1.00 93.75 83 SER A CA 1
ATOM 641 C C . SER A 1 83 ? 13.511 4.727 -1.490 1.00 93.75 83 SER A C 1
ATOM 643 O O . SER A 1 83 ? 14.729 4.887 -1.439 1.00 93.75 83 SER A O 1
ATOM 645 N N . HIS A 1 84 ? 12.885 4.358 -2.610 1.00 90.88 84 HIS A N 1
ATOM 646 C CA . HIS A 1 84 ? 13.542 4.112 -3.896 1.00 90.88 84 HIS A CA 1
ATOM 647 C C . HIS A 1 84 ? 13.070 5.056 -5.012 1.00 90.88 84 HIS A C 1
ATOM 649 O O . HIS A 1 84 ? 13.383 4.820 -6.181 1.00 90.88 84 HIS A O 1
ATOM 655 N N . LEU A 1 85 ? 12.311 6.099 -4.675 1.00 88.44 85 LEU A N 1
ATOM 656 C CA . LEU A 1 85 ? 11.889 7.135 -5.612 1.00 88.44 85 LEU A CA 1
ATOM 657 C C . LEU A 1 85 ? 12.756 8.384 -5.491 1.00 88.44 85 LEU A C 1
ATOM 659 O O . LEU A 1 85 ? 13.239 8.728 -4.412 1.00 88.44 85 LEU A O 1
ATOM 663 N N . ASP A 1 86 ? 12.890 9.096 -6.606 1.00 84.12 86 ASP A N 1
ATOM 664 C CA . ASP A 1 86 ? 13.498 10.419 -6.611 1.00 84.12 86 ASP A CA 1
ATOM 665 C C . ASP A 1 86 ? 12.606 11.398 -5.840 1.00 84.12 86 ASP A C 1
ATOM 667 O O . ASP A 1 86 ? 11.391 11.451 -6.034 1.00 84.12 86 ASP A O 1
ATOM 671 N N . SER A 1 87 ? 13.209 12.201 -4.961 1.00 74.44 87 SER A N 1
ATOM 672 C CA . SER A 1 87 ? 12.466 13.052 -4.020 1.00 74.44 87 SER A CA 1
ATOM 673 C C . SER A 1 87 ? 11.513 14.051 -4.693 1.00 74.44 87 SER A C 1
ATOM 675 O O . SER A 1 87 ? 10.565 14.496 -4.050 1.00 74.44 87 SER A O 1
ATOM 677 N N . ASP A 1 88 ? 11.737 14.399 -5.962 1.00 79.44 88 ASP A N 1
ATOM 678 C CA . ASP A 1 88 ? 11.009 15.465 -6.656 1.00 79.44 88 ASP A CA 1
ATOM 679 C C . ASP A 1 88 ? 9.809 14.963 -7.480 1.00 79.44 88 ASP A C 1
ATOM 681 O O . ASP A 1 88 ? 8.922 15.750 -7.814 1.00 79.44 88 ASP A O 1
ATOM 685 N N . CYS A 1 89 ? 9.718 13.664 -7.797 1.00 77.75 89 CYS A N 1
ATOM 686 C CA . CYS A 1 89 ? 8.743 13.173 -8.782 1.00 77.75 89 CYS A CA 1
ATOM 687 C C . CYS A 1 89 ? 7.309 13.014 -8.248 1.00 77.75 89 CYS A C 1
ATOM 689 O O . CYS A 1 89 ? 6.377 12.847 -9.034 1.00 77.75 89 CYS A O 1
ATOM 691 N N . CYS A 1 90 ? 7.109 13.024 -6.926 1.00 84.56 90 CYS A N 1
ATOM 692 C CA . CYS A 1 90 ? 5.810 12.708 -6.319 1.00 84.56 90 CYS A CA 1
ATOM 693 C C . CYS A 1 90 ? 5.578 13.360 -4.945 1.00 84.56 90 CYS A C 1
ATOM 695 O O . CYS A 1 90 ? 4.861 12.802 -4.112 1.00 84.56 90 CYS A O 1
ATOM 697 N N . VAL A 1 91 ? 6.166 14.538 -4.697 1.00 90.31 91 VAL A N 1
ATOM 698 C CA . VAL A 1 91 ? 6.111 15.231 -3.392 1.00 90.31 91 VAL A CA 1
ATOM 699 C C . VAL A 1 91 ? 4.680 15.339 -2.863 1.00 90.31 91 VAL A C 1
ATOM 701 O O . VAL A 1 91 ? 4.421 14.958 -1.727 1.00 90.31 91 VAL A O 1
ATOM 704 N N . THR A 1 92 ? 3.732 15.789 -3.690 1.00 92.50 92 THR A N 1
ATOM 705 C CA . THR A 1 92 ? 2.329 15.960 -3.281 1.00 92.50 92 THR A CA 1
ATOM 706 C C . THR A 1 92 ? 1.695 14.649 -2.817 1.00 92.50 92 THR A C 1
ATOM 708 O O . THR A 1 92 ? 1.117 14.606 -1.732 1.00 92.50 92 THR A O 1
ATOM 711 N N . THR A 1 93 ? 1.847 13.572 -3.593 1.00 93.56 93 THR A N 1
ATOM 712 C CA . THR A 1 93 ? 1.308 12.244 -3.260 1.00 93.56 93 THR A CA 1
ATOM 713 C C . THR A 1 93 ? 1.932 11.704 -1.976 1.00 93.56 93 THR A C 1
ATOM 715 O O . THR A 1 93 ? 1.223 11.183 -1.119 1.00 93.56 93 THR A O 1
ATOM 718 N N . VAL A 1 94 ? 3.248 11.870 -1.804 1.00 94.88 94 VAL A N 1
ATOM 719 C CA . VAL A 1 94 ? 3.974 11.419 -0.607 1.00 94.88 94 VAL A CA 1
ATOM 720 C C . VAL A 1 94 ? 3.545 12.196 0.634 1.00 94.88 94 VAL A C 1
ATOM 722 O O . VAL A 1 94 ? 3.293 11.595 1.678 1.00 94.88 94 VAL A O 1
ATOM 725 N N . THR A 1 95 ? 3.425 13.521 0.535 1.00 95.94 95 THR A N 1
ATOM 726 C CA . THR A 1 95 ? 2.939 14.356 1.640 1.00 95.94 95 THR A CA 1
ATOM 727 C C . THR A 1 95 ? 1.526 13.959 2.044 1.00 95.94 95 THR A C 1
ATOM 729 O O . THR A 1 95 ? 1.250 13.801 3.232 1.00 95.94 95 THR A O 1
ATOM 732 N N . GLU A 1 96 ? 0.630 13.757 1.079 1.00 96.88 96 GLU A N 1
ATOM 733 C CA . GLU A 1 96 ? -0.741 13.365 1.388 1.00 96.88 96 GLU A CA 1
ATOM 734 C C . GLU A 1 96 ? -0.814 11.967 2.015 1.00 96.88 96 GLU A C 1
ATOM 736 O O . GLU A 1 96 ? -1.556 11.765 2.975 1.00 96.88 96 GLU A O 1
ATOM 741 N N . LEU A 1 97 ? 0.003 11.025 1.539 1.00 97.06 97 LEU A N 1
ATOM 742 C CA . LEU A 1 97 ? 0.096 9.684 2.110 1.00 97.06 97 LEU A CA 1
ATOM 743 C C . LEU A 1 97 ? 0.528 9.719 3.574 1.00 97.06 97 LEU A C 1
ATOM 745 O O . LEU A 1 97 ? -0.104 9.063 4.402 1.00 97.06 97 LEU A O 1
ATOM 749 N N . ARG A 1 98 ? 1.548 10.518 3.902 1.00 96.31 98 ARG A N 1
ATOM 750 C CA . ARG A 1 98 ? 2.004 10.706 5.287 1.00 96.31 98 ARG A CA 1
ATOM 751 C C . ARG A 1 98 ? 0.901 11.287 6.169 1.00 96.31 98 ARG A C 1
ATOM 753 O O . ARG A 1 98 ? 0.620 10.721 7.215 1.00 96.31 98 ARG A O 1
ATOM 760 N N . ASN A 1 99 ? 0.194 12.318 5.706 1.00 97.50 99 ASN A N 1
ATOM 761 C CA . ASN A 1 99 ? -0.911 12.920 6.466 1.00 97.50 99 ASN A CA 1
ATOM 762 C C . ASN A 1 99 ? -2.059 11.928 6.737 1.00 97.50 99 ASN A C 1
ATOM 764 O O . ASN A 1 99 ? -2.637 11.900 7.828 1.00 97.50 99 ASN A O 1
ATOM 768 N N . VAL A 1 100 ? -2.411 11.113 5.736 1.00 97.94 100 VAL A N 1
ATOM 769 C CA . VAL A 1 100 ? -3.431 10.066 5.887 1.00 97.94 100 VAL A CA 1
ATOM 770 C C . VAL A 1 100 ? -2.948 8.995 6.863 1.00 97.94 100 VAL A C 1
ATOM 772 O O . VAL A 1 100 ? -3.727 8.557 7.710 1.00 97.94 100 VAL A O 1
ATOM 775 N N . TRP A 1 101 ? -1.677 8.597 6.779 1.00 97.31 101 TRP A N 1
ATOM 776 C CA . TRP A 1 101 ? -1.094 7.635 7.706 1.00 97.31 101 TRP A CA 1
ATOM 777 C C . TRP A 1 101 ? -1.058 8.158 9.143 1.00 97.31 101 TRP A C 1
ATOM 779 O O . TRP A 1 101 ? -1.484 7.440 10.037 1.00 97.31 101 TRP A O 1
ATOM 789 N N . ASP A 1 102 ? -0.668 9.411 9.373 1.00 96.62 102 ASP A N 1
ATOM 790 C CA . ASP A 1 102 ? -0.667 10.024 10.710 1.00 96.62 102 ASP A CA 1
ATOM 791 C C . ASP A 1 102 ? -2.066 10.012 11.349 1.00 96.62 102 ASP A C 1
ATOM 793 O O . ASP A 1 102 ? -2.212 9.831 12.557 1.00 96.62 102 ASP A O 1
ATOM 797 N N . SER A 1 103 ? -3.110 10.140 10.525 1.00 95.62 103 SER A N 1
ATOM 798 C CA . SER A 1 103 ? -4.508 10.036 10.962 1.00 95.62 103 SER A CA 1
ATOM 799 C C . SER A 1 103 ? -4.948 8.589 11.228 1.00 95.62 103 SER A C 1
ATOM 801 O O . SER A 1 103 ? -5.843 8.352 12.038 1.00 95.62 103 SER A O 1
ATOM 803 N N . LEU A 1 104 ? -4.342 7.618 10.540 1.00 93.75 104 LEU A N 1
ATOM 804 C CA . LEU A 1 104 ? -4.630 6.188 10.661 1.00 93.75 104 LEU A CA 1
ATOM 805 C C . LEU A 1 104 ? -3.848 5.511 11.794 1.00 93.75 104 LEU A C 1
ATOM 807 O O . LEU A 1 104 ? -4.379 4.618 12.449 1.00 93.75 104 LEU A O 1
ATOM 811 N N . ALA A 1 105 ? -2.610 5.931 12.048 1.00 93.06 105 ALA A N 1
ATOM 812 C CA . ALA A 1 105 ? -1.686 5.312 12.995 1.00 93.06 105 ALA A CA 1
ATOM 813 C C . ALA A 1 105 ? -2.279 5.058 14.401 1.00 93.06 105 ALA A C 1
ATOM 815 O O . ALA A 1 105 ? -2.014 3.989 14.957 1.00 93.06 105 ALA A O 1
ATOM 816 N N . PRO A 1 106 ? -3.131 5.937 14.977 1.00 90.69 106 PRO A N 1
ATOM 817 C CA . PRO A 1 106 ? -3.741 5.686 16.284 1.00 90.69 106 PRO A CA 1
ATOM 818 C C . PRO A 1 106 ? -4.564 4.390 16.363 1.00 90.69 106 PRO A C 1
ATOM 820 O O . PRO A 1 106 ? -4.568 3.746 17.413 1.00 90.69 106 PRO A O 1
ATOM 823 N N . PHE A 1 107 ? -5.200 3.959 15.264 1.00 89.25 107 PHE A N 1
ATOM 824 C CA . PHE A 1 107 ? -6.017 2.736 15.224 1.00 89.25 107 PHE A CA 1
ATOM 825 C C . PHE A 1 107 ? -5.194 1.442 15.359 1.00 89.25 107 PHE A C 1
ATOM 827 O O . PHE A 1 107 ? -5.761 0.394 15.646 1.00 89.25 107 PHE A O 1
ATOM 834 N N . PHE A 1 108 ? -3.869 1.510 15.188 1.00 88.00 108 PHE A N 1
ATOM 835 C CA . PHE A 1 108 ? -2.958 0.357 15.234 1.00 88.00 108 PHE A CA 1
ATOM 836 C C . PHE A 1 108 ? -2.301 0.157 16.608 1.00 88.00 108 PHE A C 1
ATOM 838 O O . PHE A 1 108 ? -1.565 -0.798 16.831 1.00 88.00 108 PHE A O 1
ATOM 845 N N . THR A 1 109 ? -2.527 1.069 17.557 1.00 81.00 109 THR A N 1
ATOM 846 C CA . THR A 1 109 ? -1.803 1.076 18.841 1.00 81.00 109 THR A CA 1
ATOM 847 C C . THR A 1 109 ? -2.296 0.035 19.850 1.00 81.00 109 THR A C 1
ATOM 849 O O . THR A 1 109 ? -1.668 -0.150 20.892 1.00 81.00 109 THR A O 1
ATOM 852 N N . HIS A 1 110 ? -3.430 -0.618 19.590 1.00 68.94 110 HIS A N 1
ATOM 853 C CA . HIS A 1 110 ? -4.110 -1.499 20.551 1.00 68.94 110 HIS A CA 1
ATOM 854 C C . HIS A 1 110 ? -4.179 -2.963 20.103 1.00 68.94 110 HIS A C 1
ATOM 856 O O . HIS A 1 110 ? -4.703 -3.796 20.842 1.00 68.94 110 HIS A O 1
ATOM 862 N N . THR A 1 111 ? -3.620 -3.284 18.935 1.00 69.38 111 THR A N 1
ATOM 863 C CA . THR A 1 111 ? -3.712 -4.611 18.327 1.00 69.38 111 THR A CA 1
ATOM 864 C C . THR A 1 111 ? -2.315 -5.172 18.075 1.00 69.38 111 THR A C 1
ATOM 866 O O . THR A 1 111 ? -1.438 -4.492 17.545 1.00 69.38 111 THR A O 1
ATOM 869 N N . GLU A 1 112 ? -2.096 -6.439 18.435 1.00 74.12 112 GLU A N 1
ATOM 870 C CA . GLU A 1 112 ? -0.936 -7.184 17.946 1.00 74.12 112 GLU A CA 1
ATOM 871 C C . GLU A 1 112 ? -1.158 -7.524 16.469 1.00 74.12 112 GLU A C 1
ATOM 873 O O . GLU A 1 112 ? -1.970 -8.380 16.122 1.00 74.12 112 GLU A O 1
ATOM 878 N N . HIS A 1 113 ? -0.456 -6.814 15.595 1.00 73.62 113 HIS A N 1
ATOM 879 C CA . HIS A 1 113 ? -0.569 -6.983 14.153 1.00 73.62 113 HIS A CA 1
ATOM 880 C C . HIS A 1 113 ? 0.303 -8.138 13.660 1.00 73.62 113 HIS A C 1
ATOM 882 O O . HIS A 1 113 ? 1.499 -8.212 13.966 1.00 73.62 113 HIS A O 1
ATOM 888 N N . ILE A 1 114 ? -0.270 -9.026 12.846 1.00 75.12 114 ILE A N 1
ATOM 889 C CA . ILE A 1 114 ? 0.483 -10.132 12.250 1.00 75.12 114 ILE A CA 1
ATOM 890 C C . ILE A 1 114 ? 1.242 -9.587 11.044 1.00 75.12 114 ILE A C 1
ATOM 892 O O . ILE A 1 114 ? 0.701 -9.408 9.955 1.00 75.12 114 ILE A O 1
ATOM 896 N N . HIS A 1 115 ? 2.528 -9.315 11.234 1.00 72.81 115 HIS A N 1
ATOM 897 C CA . HIS A 1 115 ? 3.394 -8.918 10.134 1.00 72.81 115 HIS A CA 1
ATOM 898 C C . HIS A 1 115 ? 3.868 -10.135 9.354 1.00 72.81 115 HIS A C 1
ATOM 900 O O . HIS A 1 115 ? 4.330 -11.125 9.926 1.00 72.81 115 HIS A O 1
ATOM 906 N N . LEU A 1 116 ? 3.832 -10.025 8.028 1.00 80.19 116 LEU A N 1
ATOM 907 C CA . LEU A 1 116 ? 4.586 -10.952 7.203 1.00 80.19 116 LEU A CA 1
ATOM 908 C C . LEU A 1 116 ? 6.086 -10.720 7.459 1.00 80.19 116 LEU A C 1
ATOM 910 O O . LEU A 1 116 ? 6.529 -9.567 7.433 1.00 80.19 116 LEU A O 1
ATOM 914 N N . PRO A 1 117 ? 6.873 -11.779 7.709 1.00 86.38 117 PRO A N 1
ATOM 915 C CA . PRO A 1 117 ? 8.297 -11.636 7.969 1.00 86.38 117 PRO A CA 1
ATOM 916 C C . PRO A 1 117 ? 9.001 -11.075 6.733 1.00 86.38 117 PRO A C 1
ATOM 918 O O . PRO A 1 117 ? 8.758 -11.522 5.608 1.00 86.38 117 PRO A O 1
ATOM 921 N N . GLU A 1 118 ? 9.884 -10.104 6.947 1.00 89.50 118 GLU A N 1
ATOM 922 C CA . GLU A 1 118 ? 10.712 -9.563 5.875 1.00 89.50 118 GLU A CA 1
ATOM 923 C C . GLU A 1 118 ? 11.872 -10.507 5.566 1.00 89.50 118 GLU A C 1
ATOM 925 O O . GLU A 1 118 ? 12.505 -11.078 6.456 1.00 89.50 118 GLU A O 1
ATOM 930 N N . THR A 1 119 ? 12.142 -10.674 4.277 1.00 91.44 119 THR A N 1
ATOM 931 C CA . THR A 1 119 ? 13.230 -11.506 3.770 1.00 91.44 119 THR A CA 1
ATOM 932 C C 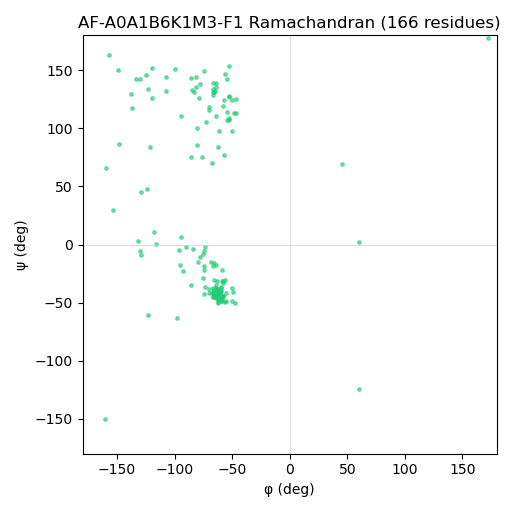. THR A 1 119 ? 14.034 -10.715 2.754 1.00 91.44 119 THR A C 1
ATOM 934 O O . THR A 1 119 ? 13.459 -9.950 1.981 1.00 91.44 119 THR A O 1
ATOM 937 N N . VAL A 1 120 ? 15.352 -10.906 2.752 1.00 93.31 120 VAL A N 1
ATOM 938 C CA . VAL A 1 120 ? 16.239 -10.347 1.726 1.00 93.31 120 VAL A CA 1
ATOM 939 C C . VAL A 1 120 ? 16.260 -11.296 0.531 1.00 93.31 120 VAL A C 1
ATOM 941 O O . VAL A 1 120 ? 16.405 -12.511 0.699 1.00 93.31 120 VAL A O 1
ATOM 944 N N . GLY A 1 121 ? 16.116 -10.757 -0.673 1.00 91.12 121 GLY A N 1
ATOM 945 C CA . GLY A 1 121 ? 16.027 -11.527 -1.906 1.00 91.12 121 GLY A CA 1
ATOM 946 C C . GLY A 1 121 ? 16.341 -10.702 -3.152 1.00 91.12 121 GLY A C 1
ATOM 947 O O . GLY A 1 121 ? 17.153 -9.784 -3.134 1.00 91.12 121 GLY A O 1
ATOM 948 N N . ALA A 1 122 ? 15.729 -11.076 -4.275 1.00 92.31 122 ALA A N 1
ATOM 949 C CA . ALA A 1 122 ? 15.871 -10.337 -5.526 1.00 92.31 122 ALA A CA 1
ATOM 950 C C . ALA A 1 122 ? 15.065 -9.029 -5.498 1.00 92.31 122 ALA A C 1
ATOM 952 O O . ALA A 1 122 ? 13.991 -8.967 -4.902 1.00 92.31 122 ALA A O 1
ATOM 953 N N . VAL A 1 123 ? 15.554 -8.013 -6.216 1.00 94.44 123 VAL A N 1
ATOM 954 C CA . VAL A 1 123 ? 14.903 -6.700 -6.320 1.00 94.44 123 VAL A CA 1
ATOM 955 C C . VAL A 1 123 ? 13.476 -6.833 -6.853 1.00 94.44 123 VAL A C 1
ATOM 957 O O . VAL A 1 123 ? 13.245 -7.353 -7.948 1.00 94.44 123 VAL A O 1
ATOM 960 N N . CYS A 1 124 ? 12.521 -6.307 -6.089 1.00 95.12 124 CYS A N 1
ATOM 961 C CA . CYS A 1 124 ? 11.111 -6.296 -6.443 1.00 95.12 124 CYS A CA 1
ATOM 962 C C . CYS A 1 124 ? 10.845 -5.402 -7.665 1.00 95.12 124 CYS A C 1
ATOM 964 O O . CYS A 1 124 ? 11.188 -4.216 -7.676 1.00 95.12 124 CYS A O 1
ATOM 966 N N . GLY A 1 125 ? 10.148 -5.933 -8.673 1.00 92.56 125 GLY A N 1
ATOM 967 C CA . GLY A 1 125 ? 9.791 -5.190 -9.890 1.00 92.56 125 GLY A CA 1
ATOM 968 C C . GLY A 1 125 ? 8.844 -4.001 -9.667 1.00 92.56 125 GLY A C 1
ATOM 969 O O . GLY A 1 125 ? 8.765 -3.119 -10.518 1.00 92.56 125 GLY A O 1
ATOM 970 N N . VAL A 1 126 ? 8.156 -3.947 -8.520 1.00 94.06 126 VAL A N 1
ATOM 971 C CA . VAL A 1 126 ? 7.245 -2.849 -8.151 1.00 94.06 126 VAL A CA 1
ATOM 972 C C . VAL A 1 126 ? 7.934 -1.850 -7.223 1.00 94.06 126 VAL A C 1
ATOM 974 O O . VAL A 1 126 ? 8.133 -0.705 -7.616 1.00 94.06 126 VAL A O 1
ATOM 977 N N . CYS A 1 127 ? 8.339 -2.262 -6.016 1.00 94.69 127 CYS A N 1
ATOM 978 C CA . CYS A 1 127 ? 8.863 -1.330 -5.009 1.00 94.69 127 CYS A CA 1
ATOM 979 C C . CYS A 1 127 ? 10.376 -1.103 -5.066 1.00 94.69 127 CYS A C 1
ATOM 981 O O . CYS A 1 127 ? 10.880 -0.331 -4.265 1.00 94.69 127 CYS A O 1
ATOM 983 N N . ARG A 1 128 ? 11.104 -1.784 -5.964 1.00 94.44 128 ARG A N 1
ATOM 984 C CA . ARG A 1 128 ? 12.566 -1.666 -6.156 1.00 94.44 128 ARG A CA 1
ATOM 985 C C . ARG A 1 128 ? 13.447 -2.001 -4.946 1.00 94.44 128 ARG A C 1
ATOM 987 O O . ARG A 1 128 ? 14.664 -1.959 -5.065 1.00 94.44 128 ARG A O 1
ATOM 994 N N . SER A 1 129 ? 12.849 -2.415 -3.836 1.00 94.88 129 SER A N 1
ATOM 995 C CA . SER A 1 129 ? 13.560 -2.970 -2.689 1.00 94.88 129 SER A CA 1
ATOM 996 C C . SER A 1 129 ? 13.886 -4.447 -2.913 1.00 94.88 129 SER A C 1
ATOM 998 O O . SER A 1 129 ? 13.091 -5.179 -3.511 1.00 94.88 129 SER A O 1
ATOM 1000 N N . ASP A 1 130 ? 15.045 -4.873 -2.425 1.00 94.50 130 ASP A N 1
ATOM 1001 C CA . ASP A 1 130 ? 15.466 -6.273 -2.303 1.00 94.50 130 ASP A CA 1
ATOM 1002 C C . ASP A 1 130 ? 14.943 -6.943 -1.022 1.00 94.50 130 ASP A C 1
ATOM 1004 O O . ASP A 1 130 ? 15.153 -8.137 -0.816 1.00 94.50 130 ASP A O 1
ATOM 1008 N N . THR A 1 131 ? 14.261 -6.179 -0.167 1.00 94.88 131 THR A N 1
ATOM 1009 C CA . THR A 1 131 ? 13.784 -6.622 1.135 1.00 94.88 131 THR A CA 1
ATOM 1010 C C . THR A 1 131 ? 12.268 -6.515 1.203 1.00 94.88 131 THR A C 1
ATOM 1012 O O . THR A 1 131 ? 11.667 -5.462 0.958 1.00 94.88 131 THR A O 1
ATOM 1015 N N . GLY A 1 132 ? 11.625 -7.623 1.550 1.00 92.44 132 GLY A N 1
ATOM 1016 C CA . GLY A 1 132 ? 10.186 -7.656 1.736 1.00 92.44 132 GLY A CA 1
ATOM 1017 C C . GLY A 1 132 ? 9.634 -9.061 1.938 1.00 92.44 132 GLY A C 1
ATOM 1018 O O . GLY A 1 132 ? 10.375 -10.049 1.943 1.00 92.44 132 GLY A O 1
ATOM 1019 N N . PRO A 1 133 ? 8.319 -9.161 2.161 1.00 93.44 133 PRO A N 1
ATOM 1020 C CA . PRO A 1 133 ? 7.710 -10.417 2.557 1.00 93.44 133 PRO A CA 1
ATOM 1021 C C . PRO A 1 133 ? 7.360 -11.306 1.365 1.00 93.44 133 PRO A C 1
ATOM 1023 O O . PRO A 1 133 ? 6.845 -10.834 0.346 1.00 93.44 133 PRO A O 1
ATOM 1026 N N . SER A 1 134 ? 7.543 -12.615 1.564 1.00 91.75 134 SER A N 1
ATOM 1027 C CA . SER A 1 134 ? 7.039 -13.690 0.695 1.00 91.75 134 SER A CA 1
ATOM 1028 C C . SER A 1 134 ? 7.271 -13.407 -0.801 1.00 91.75 134 SER A C 1
ATOM 1030 O O . SER A 1 134 ? 6.321 -13.089 -1.520 1.00 91.75 134 SER A O 1
ATOM 1032 N N . PRO A 1 135 ? 8.521 -13.433 -1.288 1.00 92.75 135 PRO A N 1
ATOM 1033 C CA . PRO A 1 135 ? 8.813 -13.148 -2.687 1.00 92.75 135 PRO A CA 1
ATOM 1034 C C . PRO A 1 135 ? 8.184 -14.194 -3.620 1.00 92.75 135 PRO A C 1
ATOM 1036 O O . PRO A 1 135 ? 8.226 -15.394 -3.353 1.00 92.75 135 PRO A O 1
ATOM 1039 N N . VAL A 1 136 ? 7.625 -13.730 -4.736 1.00 93.19 136 VAL A N 1
ATOM 1040 C CA . VAL A 1 136 ? 7.039 -14.546 -5.806 1.00 93.19 136 VAL A CA 1
ATOM 1041 C C . VAL A 1 136 ? 7.687 -14.202 -7.141 1.00 93.19 136 VAL A C 1
ATOM 1043 O O . VAL A 1 136 ? 8.042 -13.049 -7.390 1.00 93.19 136 VAL A O 1
ATOM 1046 N N . THR A 1 137 ? 7.839 -15.195 -8.014 1.00 92.12 137 THR A N 1
ATOM 1047 C CA . THR A 1 137 ? 8.467 -15.024 -9.330 1.00 92.12 137 THR A CA 1
ATOM 1048 C C . THR A 1 137 ? 7.421 -15.095 -10.432 1.00 92.12 137 THR A C 1
ATOM 1050 O O . THR A 1 137 ? 6.600 -16.011 -10.461 1.00 92.12 137 THR A O 1
ATOM 1053 N N . PHE A 1 138 ? 7.465 -14.142 -11.359 1.00 89.81 138 PHE A N 1
ATOM 1054 C CA . PHE A 1 138 ? 6.632 -14.121 -12.556 1.00 89.81 138 PHE A CA 1
ATOM 1055 C C . PHE A 1 138 ? 7.484 -13.715 -13.761 1.00 89.81 138 PHE A C 1
ATOM 1057 O O . PHE A 1 138 ? 8.048 -12.620 -13.804 1.00 89.81 138 PHE A O 1
ATOM 1064 N N . GLY A 1 139 ? 7.608 -14.620 -14.734 1.00 86.69 139 GLY A N 1
ATOM 1065 C CA . GLY A 1 139 ? 8.542 -14.447 -15.845 1.00 86.69 139 GLY A CA 1
ATOM 1066 C C . GLY A 1 139 ? 9.985 -14.332 -15.346 1.00 86.69 139 GLY A C 1
ATOM 1067 O O . GLY A 1 139 ? 10.466 -15.205 -14.629 1.00 86.69 139 GLY A O 1
ATOM 1068 N N . ALA A 1 140 ? 10.661 -13.244 -15.720 1.00 85.38 140 ALA A N 1
ATOM 1069 C CA . ALA A 1 140 ? 12.041 -12.953 -15.321 1.00 85.38 140 ALA A CA 1
ATOM 1070 C C . ALA A 1 140 ? 12.154 -12.055 -14.071 1.00 85.38 140 ALA A C 1
ATOM 1072 O O . ALA A 1 140 ? 13.255 -11.623 -13.727 1.00 85.38 140 ALA A O 1
ATOM 1073 N N . HIS A 1 141 ? 11.040 -11.741 -13.402 1.00 89.38 141 HIS A N 1
ATOM 1074 C CA . HIS A 1 141 ? 11.010 -10.788 -12.292 1.00 89.38 141 HIS A CA 1
ATOM 1075 C C . HIS A 1 141 ? 10.521 -11.413 -10.996 1.00 89.38 141 HIS A C 1
ATOM 1077 O O . HIS A 1 141 ? 9.693 -12.326 -10.987 1.00 89.38 141 HIS A O 1
ATOM 1083 N N . THR A 1 142 ? 11.006 -10.847 -9.895 1.00 93.69 142 THR A N 1
ATOM 1084 C CA . THR A 1 142 ? 10.540 -11.149 -8.547 1.00 93.69 142 THR A CA 1
ATOM 1085 C C . THR A 1 142 ? 9.722 -9.979 -8.023 1.00 93.69 142 THR A C 1
ATOM 1087 O O . THR A 1 142 ? 10.017 -8.814 -8.296 1.00 93.69 142 THR A O 1
ATOM 1090 N N . PHE A 1 143 ? 8.683 -10.291 -7.262 1.00 95.31 143 PHE A N 1
ATOM 1091 C CA . PHE A 1 143 ? 7.819 -9.327 -6.602 1.00 95.31 143 PHE A CA 1
ATOM 1092 C C . PHE A 1 143 ? 7.612 -9.758 -5.157 1.00 95.31 143 PHE A C 1
ATOM 1094 O O . PHE A 1 143 ? 7.452 -10.943 -4.884 1.00 95.31 143 PHE A O 1
ATOM 1101 N N . HIS A 1 144 ? 7.555 -8.817 -4.221 1.00 96.38 144 HIS A N 1
ATOM 1102 C CA . HIS A 1 144 ? 6.991 -9.127 -2.908 1.00 96.38 144 HIS A CA 1
ATOM 1103 C C . HIS A 1 144 ? 5.499 -9.417 -3.074 1.00 96.38 144 HIS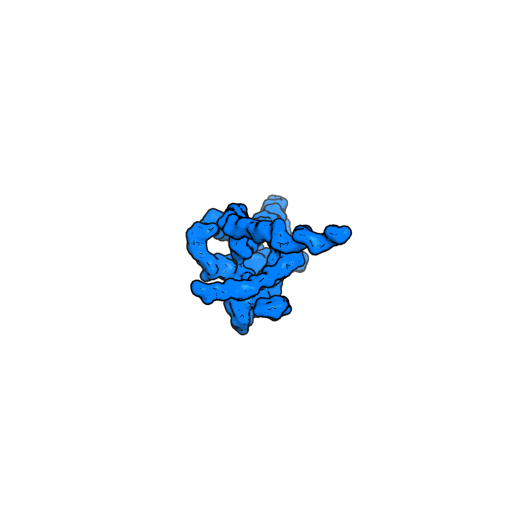 A C 1
ATOM 1105 O O . HIS A 1 144 ? 4.821 -8.683 -3.801 1.00 96.38 144 HIS A O 1
ATOM 1111 N N . THR A 1 145 ? 4.974 -10.432 -2.384 1.00 95.12 145 THR A N 1
ATOM 1112 C CA . THR A 1 145 ? 3.540 -10.776 -2.437 1.00 95.12 145 THR A CA 1
ATOM 1113 C C . THR A 1 145 ? 2.620 -9.553 -2.274 1.00 95.12 145 THR A C 1
ATOM 1115 O O . THR A 1 145 ? 1.776 -9.345 -3.147 1.00 95.12 145 THR A O 1
ATOM 1118 N N . PRO A 1 146 ? 2.776 -8.673 -1.258 1.00 95.62 146 PRO A N 1
ATOM 1119 C CA . PRO A 1 146 ? 1.902 -7.504 -1.124 1.00 95.62 146 PRO A CA 1
ATOM 1120 C C . PRO A 1 146 ? 2.068 -6.486 -2.261 1.00 95.62 146 PRO A C 1
ATOM 1122 O O . PRO A 1 146 ? 1.099 -5.836 -2.641 1.00 95.62 146 PRO A O 1
ATOM 1125 N N . CYS A 1 147 ? 3.260 -6.367 -2.854 1.00 96.44 147 CYS A N 1
ATOM 1126 C CA . CYS A 1 147 ? 3.474 -5.492 -4.006 1.00 96.44 147 CYS A CA 1
ATOM 1127 C C . CYS A 1 147 ? 2.780 -6.026 -5.267 1.00 96.44 147 CYS A C 1
ATOM 1129 O O . CYS A 1 147 ? 2.169 -5.251 -5.999 1.00 96.44 147 CYS A O 1
ATOM 1131 N N . ALA A 1 148 ? 2.853 -7.339 -5.510 1.00 95.81 148 ALA A N 1
ATOM 1132 C CA . ALA A 1 148 ? 2.149 -7.984 -6.614 1.00 95.81 148 ALA A CA 1
ATOM 1133 C C . ALA A 1 148 ? 0.628 -7.865 -6.447 1.00 95.81 148 ALA A C 1
ATOM 1135 O O . ALA A 1 148 ? -0.060 -7.479 -7.390 1.00 95.81 148 ALA A O 1
ATOM 1136 N N . ASN A 1 149 ? 0.120 -8.122 -5.238 1.00 95.94 149 ASN A N 1
ATOM 1137 C CA . ASN A 1 149 ? -1.305 -8.013 -4.926 1.00 95.94 149 ASN A CA 1
ATOM 1138 C C . ASN A 1 149 ? -1.820 -6.583 -5.120 1.00 95.94 149 ASN A C 1
ATOM 1140 O O . ASN A 1 149 ? -2.839 -6.394 -5.779 1.00 95.94 149 ASN A O 1
ATOM 1144 N N . LEU A 1 150 ? -1.106 -5.576 -4.601 1.00 96.81 150 LEU A N 1
ATOM 1145 C CA . LEU A 1 150 ? -1.458 -4.171 -4.819 1.00 96.81 150 LEU A CA 1
ATOM 1146 C C . LEU A 1 150 ? -1.543 -3.857 -6.316 1.00 96.81 150 LEU A C 1
ATOM 1148 O O . LEU A 1 150 ? -2.524 -3.275 -6.773 1.00 96.81 150 LEU A O 1
ATOM 1152 N N . TYR A 1 151 ? -0.525 -4.256 -7.080 1.00 96.00 151 TYR A N 1
ATOM 1153 C CA . TYR A 1 151 ? -0.462 -3.961 -8.505 1.00 96.00 151 TYR A CA 1
ATOM 1154 C C . TYR A 1 151 ? -1.624 -4.605 -9.271 1.00 96.00 151 TYR A C 1
ATOM 1156 O O . TYR A 1 151 ? -2.345 -3.914 -9.988 1.00 96.00 151 TYR A O 1
ATOM 1164 N N . LEU A 1 152 ? -1.847 -5.905 -9.057 1.00 95.62 152 LEU A N 1
ATOM 1165 C CA . LEU A 1 152 ? -2.883 -6.679 -9.743 1.00 95.62 152 LEU A CA 1
ATOM 1166 C C . LEU A 1 152 ? -4.305 -6.205 -9.430 1.00 95.62 152 LEU A C 1
ATOM 1168 O O . LEU A 1 152 ? -5.183 -6.262 -10.291 1.00 95.62 152 LEU A O 1
ATOM 1172 N N . HIS A 1 153 ? -4.547 -5.754 -8.199 1.00 95.44 153 HIS A N 1
ATOM 1173 C CA . HIS A 1 153 ? -5.884 -5.356 -7.764 1.00 95.44 153 HIS A CA 1
ATOM 1174 C C . HIS A 1 153 ? -6.185 -3.872 -7.950 1.00 95.44 153 HIS A C 1
ATOM 1176 O O . HIS A 1 153 ? -7.360 -3.503 -7.987 1.00 95.44 153 HIS A O 1
ATOM 1182 N N . CYS A 1 154 ? -5.167 -3.015 -8.028 1.00 95.94 154 CYS A N 1
ATOM 1183 C CA . CYS A 1 154 ? -5.372 -1.568 -7.976 1.00 95.94 154 CYS A CA 1
ATOM 1184 C C . CYS A 1 154 ? -4.698 -0.790 -9.107 1.00 95.94 154 CYS A C 1
ATOM 1186 O O . CYS A 1 154 ? -4.954 0.406 -9.224 1.00 95.94 154 CYS A O 1
ATOM 1188 N N . VAL A 1 155 ? -3.852 -1.428 -9.922 1.00 94.44 155 VAL A N 1
ATOM 1189 C CA . VAL A 1 155 ? -3.074 -0.735 -10.958 1.00 94.44 155 VAL A CA 1
ATOM 1190 C C . VAL A 1 155 ? -3.341 -1.312 -12.345 1.00 94.44 155 VAL A C 1
ATOM 1192 O O . VAL A 1 155 ? -3.827 -0.578 -13.201 1.00 94.44 155 VAL A O 1
ATOM 1195 N N . GLU A 1 156 ? -3.051 -2.594 -12.575 1.00 92.25 156 GLU A N 1
ATOM 1196 C CA . GLU A 1 156 ? -3.271 -3.284 -13.857 1.00 92.25 156 GLU A CA 1
ATOM 1197 C C . GLU A 1 156 ? -3.583 -4.769 -13.631 1.00 92.25 156 GLU A C 1
ATOM 1199 O O . GLU A 1 156 ? -3.023 -5.368 -12.716 1.00 92.25 156 GLU A O 1
ATOM 1204 N N . PRO A 1 157 ? -4.373 -5.423 -14.501 1.00 89.38 157 PRO A N 1
ATOM 1205 C CA . PRO A 1 157 ? -4.756 -6.826 -14.329 1.00 89.38 157 PRO A CA 1
ATOM 1206 C C . PRO A 1 157 ? -3.629 -7.834 -14.625 1.00 89.38 157 PRO A C 1
ATOM 1208 O O . PRO A 1 157 ? -3.841 -9.041 -14.502 1.00 89.38 157 PRO A O 1
ATOM 1211 N N . VAL A 1 158 ? -2.446 -7.377 -15.049 1.00 89.06 158 VAL A N 1
ATOM 1212 C CA . VAL A 1 158 ? -1.304 -8.226 -15.422 1.00 89.06 158 VAL A CA 1
ATOM 1213 C C . VAL A 1 158 ? -0.026 -7.629 -14.858 1.00 89.06 158 VAL A C 1
ATOM 1215 O O . VAL A 1 158 ? 0.233 -6.455 -15.086 1.00 89.06 158 VAL A O 1
ATOM 1218 N N . LEU A 1 159 ? 0.790 -8.435 -14.167 1.00 87.50 159 LEU A N 1
ATOM 1219 C CA . LEU A 1 159 ? 2.065 -7.986 -13.599 1.00 87.50 159 LEU A CA 1
ATOM 1220 C C . LEU A 1 159 ? 2.995 -7.390 -14.665 1.00 87.50 159 LEU A C 1
ATOM 1222 O O . LEU A 1 159 ? 3.022 -7.866 -15.805 1.00 87.50 159 LEU A O 1
ATOM 1226 N N . PRO A 1 160 ? 3.804 -6.383 -14.296 1.00 83.81 160 PRO A N 1
ATOM 1227 C CA 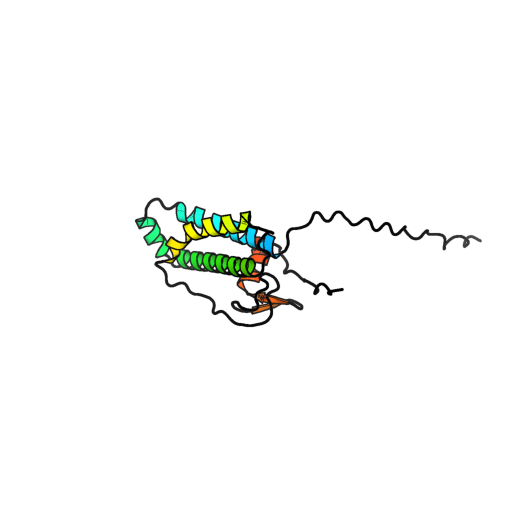. PRO A 1 160 ? 4.627 -5.689 -15.262 1.00 83.81 160 PRO A CA 1
ATOM 1228 C C . PRO A 1 160 ? 5.743 -6.621 -15.740 1.00 83.81 160 PRO A C 1
ATOM 1230 O O . PRO A 1 160 ? 6.594 -7.065 -14.967 1.00 83.81 160 PRO A O 1
ATOM 1233 N N . ASN A 1 161 ? 5.749 -6.907 -17.039 1.00 72.88 161 ASN A N 1
ATOM 1234 C CA . ASN A 1 161 ? 6.848 -7.602 -17.695 1.00 72.88 161 ASN A CA 1
ATOM 1235 C C . ASN A 1 161 ? 7.907 -6.565 -18.086 1.00 72.88 161 ASN A C 1
ATOM 1237 O O . ASN A 1 161 ? 7.972 -6.125 -19.234 1.00 72.88 161 ASN A O 1
ATOM 1241 N N . ILE A 1 162 ? 8.666 -6.089 -17.098 1.00 61.62 162 ILE A N 1
ATOM 1242 C CA . ILE A 1 162 ? 9.700 -5.073 -17.301 1.00 61.62 162 ILE A CA 1
ATOM 1243 C C . ILE A 1 162 ? 10.909 -5.755 -17.941 1.00 61.62 162 ILE A C 1
ATOM 1245 O O . ILE A 1 162 ? 11.906 -5.985 -17.263 1.00 61.62 162 ILE A O 1
ATOM 1249 N N . ALA A 1 163 ? 10.847 -6.078 -19.238 1.00 48.25 163 ALA A N 1
ATOM 1250 C CA . ALA A 1 163 ? 12.039 -6.475 -19.984 1.00 48.25 163 ALA A CA 1
ATOM 1251 C C . ALA A 1 163 ? 13.135 -5.465 -19.636 1.00 48.25 163 ALA A C 1
ATOM 1253 O O . ALA A 1 163 ? 12.937 -4.270 -19.859 1.00 48.25 163 ALA A O 1
ATOM 1254 N N . ALA A 1 164 ? 14.186 -5.929 -18.948 1.00 42.22 164 ALA A N 1
ATOM 1255 C CA . ALA A 1 164 ? 15.175 -5.060 -18.332 1.00 42.22 164 ALA A CA 1
ATOM 1256 C C . ALA A 1 164 ? 15.600 -4.040 -19.382 1.00 42.22 164 ALA A C 1
ATOM 1258 O O . ALA A 1 164 ? 16.141 -4.432 -20.418 1.00 42.22 164 ALA A O 1
ATOM 1259 N N . ALA A 1 165 ? 15.256 -2.766 -19.153 1.00 38.06 165 ALA A N 1
ATOM 1260 C CA . ALA A 1 165 ? 15.663 -1.686 -20.027 1.00 38.06 165 ALA A CA 1
ATOM 1261 C C . ALA A 1 165 ? 17.174 -1.828 -20.156 1.00 38.06 165 ALA A C 1
ATOM 1263 O O . ALA A 1 165 ? 17.910 -1.715 -19.174 1.00 38.06 165 ALA A O 1
ATOM 1264 N N . THR A 1 166 ? 17.604 -2.246 -21.342 1.00 29.72 166 THR A N 1
ATOM 1265 C CA . THR A 1 166 ? 19.008 -2.442 -21.635 1.00 29.72 166 THR A CA 1
A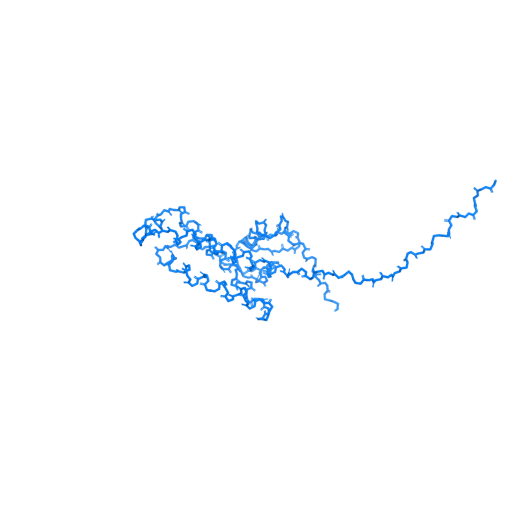TOM 1266 C C . THR A 1 166 ? 19.601 -1.054 -21.526 1.00 29.72 166 THR A C 1
ATOM 1268 O O . THR A 1 166 ? 19.236 -0.175 -22.301 1.00 29.72 166 THR A O 1
ATOM 1271 N N . VAL A 1 167 ? 20.419 -0.840 -20.498 1.00 32.50 167 VAL A N 1
ATOM 1272 C CA . VAL A 1 167 ? 21.277 0.335 -20.406 1.00 32.50 167 VAL A CA 1
ATOM 1273 C C . VAL A 1 167 ? 22.091 0.34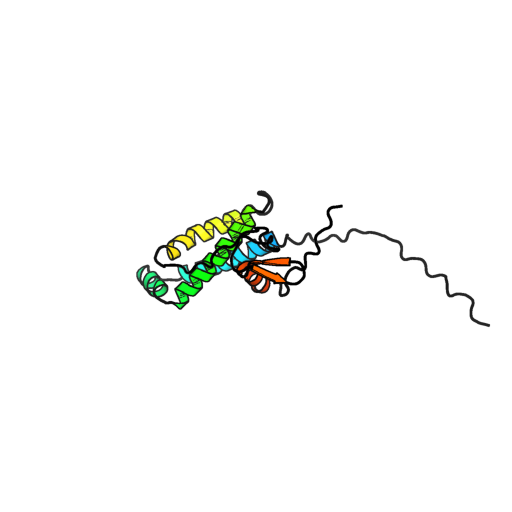0 -21.700 1.00 32.50 167 VAL A C 1
ATOM 1275 O O . VAL A 1 167 ? 22.906 -0.561 -21.906 1.00 32.50 167 VAL A O 1
ATOM 1278 N N . GLN A 1 168 ? 21.764 1.260 -22.607 1.00 29.75 168 GLN A N 1
ATOM 1279 C CA . GLN A 1 168 ? 22.588 1.599 -23.765 1.00 29.75 168 GLN A CA 1
ATOM 1280 C C . GLN A 1 168 ? 23.536 2.721 -23.370 1.00 29.75 168 GLN A C 1
ATOM 1282 O O . GLN A 1 168 ? 23.069 3.656 -22.679 1.00 29.75 168 GLN A O 1
#

Sequence (168 aa):
DEFGEFFGAELPNSENQPRKDTEQPSIQIRCLEACLNLLKAGLAKLSQASSQDVVSEILGDPRANNYLDCLLEVHKVSERIISHLDSDCCVTTVTELRNVWDSLAPFFTHTEHIHLPETVGAVCGVCRSDTGPSPVTFGAHTFHTPCANLYLHCVEPVLPNIAAATVQ

Foldseek 3Di:
DPDDDDPPDPDPPPPPPPPPPPPDPDLLLQLLVLLLVLLVVLLVVLVVDPDPVSLVVLLVDPVSLVSVLLNVLSLVLNVLLCVPDDCPRHVPSVVSSVVSCVSVVVSVPPDDHDDADKDAADQAPRSRHSIEHDWDDDDPGIHHPSRQVSCCPRPHVDDDPPPPPPPD

Mean predicted aligned error: 10.57 Å

Organism: NCBI:txid320908

pLDDT: mean 81.99, std 19.13, range [29.72, 98.19]

InterPro domains:
  IPR039656 Synergin gamma [PTHR15463] (29-163)
  IPR059024 Synergin gamma, C-terminal domain [PF25999] (29-101)
  IPR059024 Synergin gamma, C-terminal domain [PF25999] (115-161)

Solvent-accessible surface area (backbone atoms only — not comparable to full-atom values): 10334 Å² total; per-residue (Å²): 142,89,86,87,85,87,86,80,76,78,75,80,76,86,72,81,65,77,71,80,65,74,78,70,71,51,73,52,55,49,49,43,54,37,36,38,52,53,49,50,54,48,43,60,60,64,69,65,51,91,45,74,67,57,46,54,55,47,64,69,35,70,68,48,44,54,51,48,43,52,51,52,51,41,49,53,47,39,52,43,30,56,77,68,48,67,80,79,83,48,50,69,63,53,54,51,39,50,56,52,43,66,71,44,52,71,78,56,76,85,56,91,70,81,71,74,64,72,41,82,61,66,55,14,77,61,37,63,39,37,62,38,30,65,74,45,78,58,92,96,41,32,26,28,43,69,51,46,52,48,37,44,75,62,70,40,89,61,80,84,81,72,72,73,78,72,88,123

Secondary structure (DSSP, 8-state):
------S--PPPP----------PPPHHHHHHHHHHHHHHHHHHHHTT-SSHHHHHHHHHSHHHHHHHHHHHHHHHHHHHHHTTS-TTSSHHHHHHHHHHHHHHGGGGTTS---PPPEEE-SPBTTT--SEEESEEEETTEEEEHHHHHHHHHHT-SS----------